Protein AF-A0A450Z3Z6-F1 (afdb_monomer)

Radius of gyration: 14.23 Å; Cα contacts (8 Å, |Δi|>4): 61; chains: 1; bounding box: 29×22×45 Å

pLDDT: mean 84.23, std 7.57, range [57.03, 94.81]

Sequence (67 aa):
PQSSWILVMEFFVWRKFKNRRELAACAGLTPTPYDSGSSQRKQGISKAGSRRVRSLMVELGWLWLRY

Secondary structure (DSSP, 8-state):
-HHHHHHIIIIITT---SSHHHHHHHTT-SEEEEE-SS-EEEEEE---S-HHHHHHHHHHHHHHHH-

InterPro domains:
  IPR003346 Transposase IS116/IS110/IS902, C-terminal [PF02371] (2-65)

Solvent-accessible surface area (backbone atoms only — not comparable to full-atom values): 4066 Å² total; per-residue (Å²): 123,71,66,61,55,52,49,36,70,76,43,59,73,84,49,85,68,93,46,74,64,58,48,29,47,55,33,25,66,31,74,38,78,42,72,75,90,84,52,79,46,82,73,48,64,32,78,87,23,52,67,67,58,33,54,51,54,50,52,52,54,53,48,61,75,74,107

Nearest PDB structures (foldseek):
  6u8t-assembly2_D  TM=2.831E-01  e=8.931E+00  Pasteurella multocida subsp. multocida str. Pm70

Organism: NCBI:txid2126332

Foldseek 3Di:
DVLVVCCCVQDVVPHDDPDPVVVCVQLQNDWDWDDPVVDTDGPGTGPPHDPVNNVSVVVVVVVVVVD

Mean predicted aligned error: 6.19 Å

Structure (mmCIF, N/CA/C/O backbone):
data_AF-A0A450Z3Z6-F1
#
_entry.id   AF-A0A450Z3Z6-F1
#
loop_
_atom_site.group_PDB
_atom_site.id
_atom_site.type_symbol
_atom_site.label_atom_id
_atom_site.label_alt_id
_atom_site.label_comp_id
_atom_site.label_asym_id
_atom_site.label_entity_id
_atom_site.label_seq_id
_atom_site.pdbx_PDB_ins_code
_atom_site.Cartn_x
_atom_site.Cartn_y
_atom_site.Cartn_z
_atom_site.occupancy
_atom_site.B_iso_or_equiv
_atom_site.auth_seq_id
_atom_site.auth_comp_id
_atom_site.auth_asym_id
_atom_site.auth_atom_id
_atom_site.pdbx_PDB_model_num
ATOM 1 N N . PRO A 1 1 ? 10.020 2.541 -17.149 1.00 57.03 1 PRO A N 1
ATOM 2 C CA . PRO A 1 1 ? 10.844 1.536 -16.420 1.00 57.03 1 PRO A CA 1
ATOM 3 C C . PRO A 1 1 ? 11.273 1.920 -14.984 1.00 57.03 1 PRO A C 1
ATOM 5 O O . PRO A 1 1 ? 11.754 1.056 -14.261 1.00 57.03 1 PRO A O 1
ATOM 8 N N . GLN A 1 2 ? 11.085 3.167 -14.533 1.00 70.56 2 GLN A N 1
ATOM 9 C CA . GLN A 1 2 ? 11.562 3.624 -13.215 1.00 70.56 2 GLN A CA 1
ATOM 10 C C . GLN A 1 2 ? 10.767 3.063 -12.015 1.00 70.56 2 GLN A C 1
ATOM 12 O O . GLN A 1 2 ? 11.300 2.958 -10.913 1.00 70.56 2 GLN A O 1
ATOM 17 N N . SER A 1 3 ? 9.509 2.659 -12.225 1.00 79.31 3 SER A N 1
ATOM 18 C CA . SER A 1 3 ? 8.616 2.154 -11.173 1.00 79.31 3 SER A CA 1
ATOM 19 C C . SER A 1 3 ? 9.003 0.779 -10.632 1.00 79.31 3 SER A C 1
ATOM 21 O O . SER A 1 3 ? 8.988 0.566 -9.421 1.00 79.31 3 SER A O 1
ATOM 23 N N . SER A 1 4 ? 9.409 -0.130 -11.522 1.00 84.25 4 SER A N 1
ATOM 24 C CA . SER A 1 4 ? 9.842 -1.485 -11.163 1.00 84.25 4 SER A CA 1
ATOM 25 C C . SER A 1 4 ? 11.063 -1.461 -10.238 1.00 84.25 4 SER A C 1
ATOM 27 O O . SER A 1 4 ? 11.059 -2.097 -9.187 1.00 84.25 4 SER A O 1
ATOM 29 N N . TRP A 1 5 ? 12.066 -0.637 -10.557 1.00 89.88 5 TRP A N 1
ATOM 30 C CA . TRP A 1 5 ? 13.280 -0.507 -9.746 1.00 89.88 5 TRP A CA 1
ATOM 31 C C . TRP A 1 5 ? 12.990 -0.050 -8.311 1.00 89.88 5 TRP A C 1
ATOM 33 O O . TRP A 1 5 ? 13.508 -0.629 -7.359 1.00 89.88 5 TRP A O 1
ATOM 43 N N . ILE A 1 6 ? 12.127 0.960 -8.148 1.00 88.31 6 ILE A N 1
ATOM 44 C CA . ILE A 1 6 ? 11.757 1.490 -6.828 1.00 88.31 6 ILE A CA 1
ATOM 45 C C . ILE A 1 6 ? 11.061 0.411 -5.994 1.00 88.31 6 ILE A C 1
ATOM 47 O O . ILE A 1 6 ? 11.417 0.220 -4.836 1.00 88.31 6 ILE A O 1
ATOM 51 N N . LEU A 1 7 ? 10.107 -0.327 -6.571 1.00 88.12 7 LEU A N 1
ATOM 52 C CA . LEU A 1 7 ? 9.412 -1.402 -5.857 1.00 88.12 7 LEU A CA 1
ATOM 53 C C . LEU A 1 7 ? 10.359 -2.538 -5.464 1.00 88.12 7 LEU A C 1
ATOM 55 O O . LEU A 1 7 ? 10.280 -3.050 -4.348 1.00 88.12 7 LEU A O 1
ATOM 59 N N . VAL A 1 8 ? 11.270 -2.929 -6.355 1.00 89.44 8 VAL A N 1
ATOM 60 C CA . VAL A 1 8 ? 12.233 -3.989 -6.053 1.00 89.44 8 VAL A CA 1
ATOM 61 C C . VAL A 1 8 ? 13.166 -3.557 -4.927 1.00 89.44 8 VAL A C 1
ATOM 63 O O . VAL A 1 8 ? 13.270 -4.266 -3.932 1.00 89.44 8 VAL A O 1
ATOM 66 N N . MET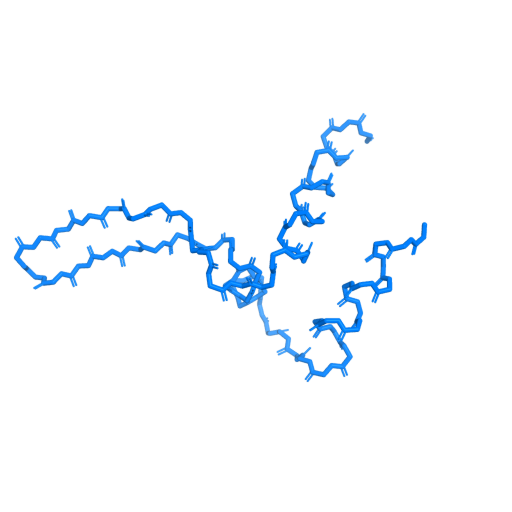 A 1 9 ? 13.788 -2.384 -5.028 1.00 90.12 9 MET A N 1
ATOM 67 C CA . MET A 1 9 ? 14.782 -1.939 -4.046 1.00 90.12 9 MET A CA 1
ATOM 68 C C . MET A 1 9 ? 14.171 -1.588 -2.688 1.00 90.12 9 MET A C 1
ATOM 70 O O . MET A 1 9 ? 14.752 -1.892 -1.650 1.00 90.12 9 MET A O 1
ATOM 74 N N . GLU A 1 10 ? 12.989 -0.971 -2.666 1.00 87.44 10 GLU A N 1
ATOM 75 C CA . GLU A 1 10 ? 12.363 -0.571 -1.405 1.00 87.44 10 GLU A CA 1
ATOM 76 C C . GLU A 1 10 ? 11.680 -1.754 -0.716 1.00 87.44 10 GLU A C 1
ATOM 78 O O . GLU A 1 10 ? 11.694 -1.828 0.513 1.00 87.44 10 GLU A O 1
ATOM 83 N N . PHE A 1 11 ? 11.058 -2.666 -1.473 1.00 87.19 11 PHE A N 1
ATOM 84 C CA . PHE A 1 11 ? 10.163 -3.690 -0.926 1.00 87.19 11 PHE A CA 1
ATOM 85 C C . PHE A 1 11 ? 10.654 -5.116 -1.182 1.00 87.19 11 PHE A C 1
ATOM 87 O O . PHE A 1 11 ? 10.807 -5.875 -0.230 1.00 87.19 11 PHE A O 1
ATOM 94 N N . PHE A 1 12 ? 10.896 -5.506 -2.433 1.00 86.94 12 PHE A N 1
ATOM 95 C CA . PHE A 1 12 ? 11.025 -6.931 -2.773 1.00 86.94 12 PHE A CA 1
ATOM 96 C C . PHE A 1 12 ? 12.442 -7.513 -2.674 1.00 86.94 12 PHE A C 1
ATOM 98 O O . PHE A 1 12 ? 12.577 -8.732 -2.628 1.00 86.94 12 PHE A O 1
ATOM 105 N N . VAL A 1 13 ? 13.495 -6.691 -2.608 1.00 90.31 13 VAL A N 1
ATOM 106 C CA . VAL A 1 13 ? 14.882 -7.183 -2.507 1.00 90.31 13 VAL A CA 1
ATOM 107 C C . VAL A 1 1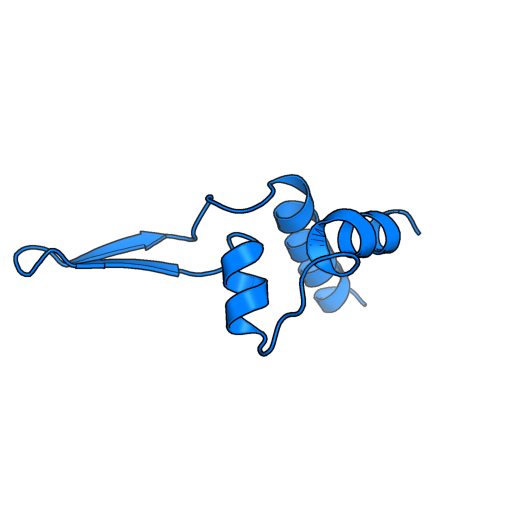3 ? 15.199 -7.739 -1.115 1.00 90.31 13 VAL A C 1
ATOM 109 O O . VAL A 1 13 ? 15.973 -8.682 -0.993 1.00 90.31 13 VAL A O 1
ATOM 112 N N . TRP A 1 14 ? 14.574 -7.197 -0.064 1.00 85.12 14 TRP A N 1
ATOM 113 C CA . TRP A 1 14 ? 14.875 -7.559 1.328 1.00 85.12 14 TRP A CA 1
ATOM 114 C C . TRP A 1 14 ? 13.647 -7.947 2.162 1.00 85.12 14 TRP A C 1
ATOM 116 O O . TRP A 1 14 ? 13.807 -8.591 3.199 1.00 85.12 14 TRP A O 1
ATOM 126 N N . ARG A 1 15 ? 12.417 -7.615 1.736 1.00 86.38 15 ARG A N 1
ATOM 127 C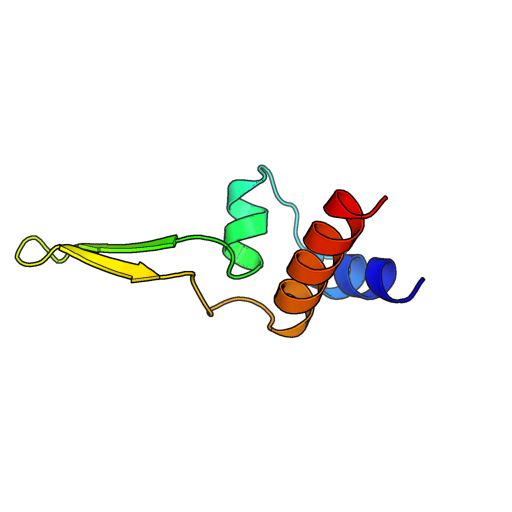 CA . ARG A 1 15 ? 11.190 -8.030 2.440 1.00 86.38 15 ARG A CA 1
ATOM 128 C C 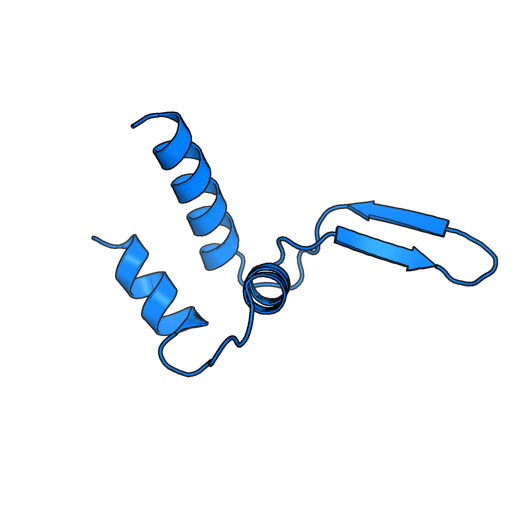. ARG A 1 15 ? 10.472 -9.129 1.670 1.00 86.38 15 ARG A C 1
ATOM 130 O O . ARG A 1 15 ? 10.226 -9.024 0.471 1.00 86.38 15 ARG A O 1
ATOM 137 N N . LYS A 1 16 ? 10.067 -10.171 2.396 1.00 89.56 16 LYS A N 1
ATOM 138 C CA . LYS A 1 16 ? 9.147 -11.200 1.904 1.00 89.56 16 LYS A CA 1
ATOM 139 C C . LYS A 1 16 ? 7.764 -10.930 2.480 1.00 89.56 16 LYS A C 1
ATOM 141 O O . LYS A 1 16 ? 7.598 -10.943 3.696 1.00 89.56 16 LYS A O 1
ATOM 146 N N . PHE A 1 17 ? 6.785 -10.708 1.612 1.00 89.50 17 PHE A N 1
ATOM 147 C CA . PHE A 1 17 ? 5.384 -10.565 2.003 1.00 89.50 17 PHE A CA 1
ATOM 148 C C . PHE A 1 17 ? 4.671 -11.901 1.819 1.00 89.50 17 PHE A C 1
ATOM 150 O O . PHE A 1 17 ? 4.760 -12.504 0.751 1.00 89.50 17 PHE A O 1
ATOM 157 N N . LYS A 1 18 ? 3.952 -12.362 2.843 1.00 91.94 18 LYS A N 1
ATOM 158 C CA . LYS A 1 18 ? 3.153 -13.595 2.771 1.00 91.94 18 LYS A CA 1
ATOM 159 C C . LYS A 1 18 ? 1.769 -13.344 2.186 1.00 91.94 18 LYS A C 1
ATOM 161 O O . LYS A 1 18 ? 1.142 -14.258 1.662 1.00 91.94 18 LYS A O 1
ATOM 166 N N . ASN A 1 19 ? 1.267 -12.115 2.297 1.00 89.75 19 ASN A N 1
ATOM 167 C CA . ASN A 1 19 ? -0.053 -11.746 1.805 1.00 89.75 19 ASN A CA 1
ATOM 168 C C . ASN A 1 19 ? -0.122 -10.275 1.359 1.00 89.75 19 ASN A C 1
ATOM 170 O O . ASN A 1 19 ? 0.711 -9.437 1.707 1.00 89.75 19 ASN A O 1
ATOM 174 N N . ARG A 1 20 ? -1.184 -9.942 0.613 1.00 87.88 20 ARG A N 1
ATOM 175 C CA . ARG A 1 20 ? -1.435 -8.576 0.122 1.00 87.88 20 ARG A CA 1
ATOM 176 C C . ARG A 1 20 ? -1.689 -7.552 1.233 1.00 87.88 20 ARG A C 1
ATOM 178 O O . ARG A 1 20 ? -1.492 -6.362 1.011 1.00 87.88 20 ARG A O 1
ATOM 185 N N . ARG A 1 21 ? -2.143 -7.991 2.415 1.00 87.62 21 ARG A N 1
ATOM 186 C CA . ARG A 1 21 ? -2.428 -7.093 3.546 1.00 87.62 21 ARG A CA 1
ATOM 187 C C . ARG A 1 21 ? -1.133 -6.587 4.176 1.00 87.62 21 ARG A C 1
ATOM 189 O O . ARG A 1 21 ? -1.056 -5.408 4.485 1.00 87.62 21 ARG A O 1
ATOM 196 N N . GLU A 1 22 ? -0.112 -7.432 4.292 1.00 88.88 22 GLU A N 1
ATOM 197 C CA . GLU A 1 22 ? 1.230 -7.058 4.756 1.00 88.88 22 GLU A CA 1
ATOM 198 C C . GLU A 1 22 ? 1.890 -6.063 3.800 1.00 88.88 22 GLU A C 1
ATOM 200 O O . GLU A 1 22 ? 2.427 -5.045 4.239 1.00 88.88 22 GLU A O 1
ATOM 205 N N . LEU A 1 23 ? 1.781 -6.311 2.490 1.00 89.25 23 LEU A N 1
ATOM 206 C CA . LEU A 1 23 ? 2.250 -5.381 1.462 1.00 89.25 23 LEU A CA 1
ATOM 207 C C . LEU A 1 23 ? 1.551 -4.020 1.590 1.00 89.25 23 LEU A C 1
ATOM 209 O O . LEU A 1 23 ? 2.210 -2.983 1.655 1.00 89.25 23 LEU A O 1
ATOM 213 N N . ALA A 1 24 ? 0.218 -4.020 1.681 1.00 87.75 24 ALA A N 1
ATOM 214 C CA . ALA A 1 24 ? -0.564 -2.798 1.840 1.00 87.75 24 ALA A CA 1
ATOM 215 C C . ALA A 1 24 ? -0.253 -2.080 3.163 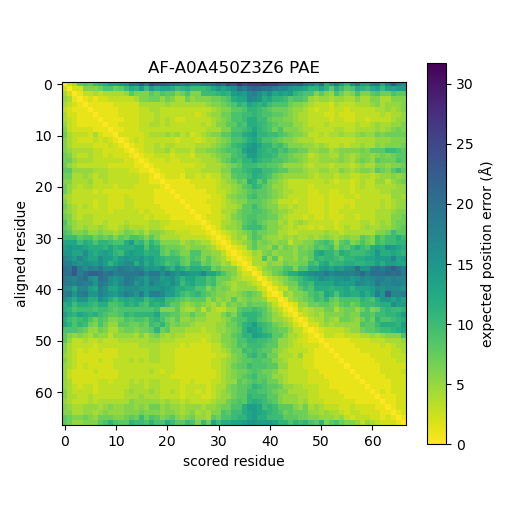1.00 87.75 24 ALA A C 1
ATOM 217 O O . ALA A 1 24 ? -0.213 -0.851 3.203 1.00 87.75 24 ALA A O 1
ATOM 218 N N . ALA A 1 25 ? -0.005 -2.818 4.249 1.00 86.94 25 ALA A N 1
ATOM 219 C CA . ALA A 1 25 ? 0.371 -2.243 5.537 1.00 86.94 25 ALA A CA 1
ATOM 220 C C . ALA A 1 25 ? 1.710 -1.514 5.434 1.00 86.94 25 ALA A C 1
ATOM 222 O O . ALA A 1 25 ? 1.817 -0.348 5.810 1.00 86.94 25 ALA A O 1
ATOM 223 N N . CYS A 1 26 ? 2.693 -2.175 4.826 1.00 87.25 26 CYS A N 1
ATOM 224 C CA . CYS A 1 26 ? 4.023 -1.641 4.579 1.00 87.25 26 CYS A CA 1
ATOM 225 C C . CYS A 1 26 ? 4.011 -0.413 3.652 1.00 87.25 26 CYS A C 1
ATOM 227 O O . CYS A 1 26 ? 4.765 0.537 3.860 1.00 87.25 26 CYS A O 1
ATOM 229 N N . ALA A 1 27 ? 3.129 -0.396 2.651 1.00 88.62 27 ALA A N 1
ATOM 230 C CA . ALA A 1 27 ? 2.934 0.743 1.753 1.00 88.62 27 ALA A CA 1
ATOM 231 C C . ALA A 1 27 ? 2.200 1.929 2.396 1.00 88.62 27 ALA A C 1
ATOM 233 O O . ALA A 1 27 ? 2.105 2.988 1.779 1.00 88.62 27 ALA A O 1
ATOM 234 N N . GLY A 1 28 ? 1.668 1.784 3.615 1.00 87.88 28 GLY A N 1
ATOM 235 C CA . GLY A 1 28 ? 0.781 2.797 4.184 1.00 87.88 28 GLY A CA 1
ATOM 236 C C . GLY A 1 28 ? -0.500 2.940 3.354 1.00 87.88 28 GLY A C 1
ATOM 237 O O . GLY A 1 28 ? -0.914 4.041 3.007 1.00 87.88 28 GLY A O 1
ATOM 238 N N . LEU A 1 29 ? -1.082 1.809 2.961 1.00 86.12 29 LEU A N 1
ATOM 239 C CA . LEU A 1 29 ? -2.347 1.704 2.226 1.00 86.12 29 LEU A CA 1
ATOM 240 C C . LEU A 1 29 ? -3.394 0.906 3.017 1.00 86.12 29 LEU A C 1
ATOM 242 O O . LEU A 1 29 ? -4.398 0.459 2.470 1.00 86.12 29 LEU A O 1
ATOM 246 N N . THR A 1 30 ? -3.165 0.709 4.315 1.00 85.38 30 THR A N 1
ATOM 247 C CA . THR A 1 30 ? -4.124 0.066 5.221 1.00 85.38 30 THR A CA 1
ATOM 248 C C . THR A 1 30 ? -4.898 1.104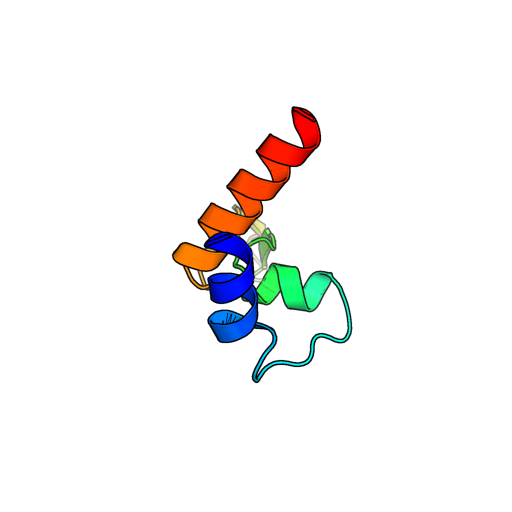 6.019 1.00 85.38 30 THR A C 1
ATOM 250 O O . THR A 1 30 ? -4.345 2.159 6.341 1.00 85.38 30 THR A O 1
ATOM 253 N N . PRO A 1 31 ? -6.171 0.835 6.351 1.00 77.69 31 PRO A N 1
ATOM 254 C CA . PRO A 1 31 ? -6.901 1.672 7.289 1.00 77.69 31 PRO A CA 1
ATOM 255 C C . PRO A 1 31 ? -6.237 1.615 8.669 1.00 77.69 31 PRO A C 1
ATOM 257 O O . PRO A 1 31 ? -5.754 0.562 9.082 1.00 77.69 31 PRO A O 1
ATOM 260 N N . THR A 1 32 ? -6.252 2.733 9.391 1.00 75.12 32 THR A N 1
ATOM 261 C CA . THR A 1 32 ? -5.843 2.815 10.800 1.00 75.12 32 THR A CA 1
ATOM 262 C C . THR A 1 32 ? -7.082 2.929 11.689 1.00 75.12 32 THR A C 1
ATOM 264 O O . THR A 1 32 ? -7.526 4.040 12.004 1.00 75.12 32 THR A O 1
ATOM 267 N N . PRO A 1 33 ? -7.714 1.798 12.058 1.00 71.00 33 PRO A N 1
ATOM 268 C CA . PRO A 1 33 ? -8.756 1.818 13.072 1.00 71.00 33 PRO A CA 1
ATOM 269 C C . PRO A 1 33 ? -8.125 2.173 14.421 1.00 71.00 33 PRO A C 1
ATOM 271 O O . PRO A 1 33 ? -7.122 1.583 14.816 1.00 71.00 33 PRO A O 1
ATOM 274 N N . TYR A 1 34 ? -8.704 3.153 15.108 1.00 71.06 34 TYR A N 1
ATOM 275 C CA . TYR A 1 34 ? -8.357 3.480 16.483 1.00 71.06 34 TYR A CA 1
ATOM 276 C C . TYR A 1 34 ? -9.527 3.120 17.380 1.00 71.06 34 TYR A C 1
ATOM 278 O O . TYR A 1 34 ? -10.634 3.627 17.179 1.00 71.06 34 TYR A O 1
ATOM 286 N N . ASP A 1 35 ? -9.261 2.248 18.345 1.00 76.69 35 ASP A N 1
ATOM 287 C CA . ASP A 1 35 ? -10.211 1.827 19.361 1.00 76.69 35 ASP A CA 1
ATOM 288 C C . ASP A 1 35 ? -9.502 1.823 20.718 1.00 76.69 35 ASP A C 1
ATOM 290 O O . ASP A 1 35 ? -8.559 1.061 20.931 1.00 76.69 35 ASP A O 1
ATOM 294 N N . SER A 1 36 ? -9.918 2.723 21.608 1.00 78.50 36 SER A N 1
ATOM 295 C CA . SER A 1 36 ? -9.432 2.798 22.991 1.00 78.50 36 SER A CA 1
ATOM 296 C C . SER A 1 36 ? -10.415 2.182 23.996 1.00 78.50 36 SER A C 1
ATOM 298 O O . SER A 1 36 ? -10.283 2.418 25.194 1.00 78.50 36 SER A O 1
ATOM 300 N N . GLY A 1 37 ? -11.451 1.474 23.532 1.00 77.69 37 GLY A N 1
ATOM 301 C CA . GLY A 1 37 ? -12.555 0.947 24.345 1.00 77.69 37 GLY A CA 1
ATOM 302 C C . GLY A 1 37 ? -13.596 2.001 24.745 1.00 77.69 37 GLY A C 1
ATOM 303 O O . GLY A 1 37 ? -14.777 1.691 24.859 1.00 77.69 37 GLY A O 1
ATOM 304 N N . SER A 1 38 ? -13.187 3.262 24.901 1.00 76.88 38 SER A N 1
ATOM 305 C CA . SER A 1 38 ? -14.065 4.414 25.167 1.00 76.88 38 SER A CA 1
ATOM 306 C C . SER A 1 38 ? -14.414 5.230 23.918 1.00 76.88 38 SER A C 1
ATOM 308 O O . SER A 1 38 ? -15.361 6.015 23.929 1.00 76.88 38 SER A O 1
ATOM 310 N N .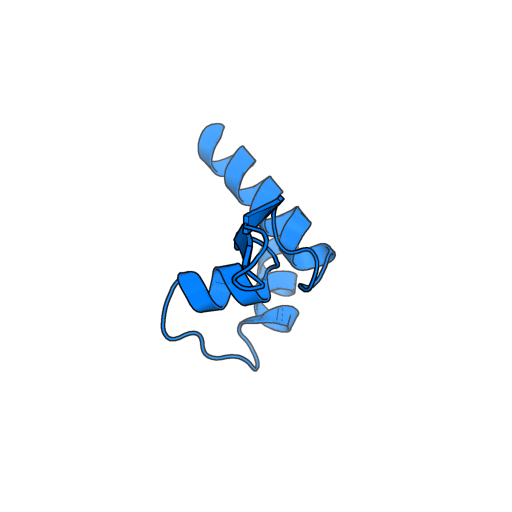 SER A 1 39 ? -13.643 5.083 22.837 1.00 71.31 39 SER A N 1
ATOM 311 C CA . SER A 1 39 ? -13.822 5.843 21.604 1.00 71.31 39 SER A CA 1
ATOM 312 C C . SER A 1 39 ? -13.337 5.044 20.402 1.00 71.31 39 SER A C 1
ATOM 314 O O . SER A 1 39 ? -12.175 4.641 20.342 1.00 71.31 39 SER A O 1
ATOM 316 N N . GLN A 1 40 ? -14.222 4.864 19.422 1.00 74.25 40 GLN A N 1
ATOM 317 C CA . GLN A 1 40 ? -13.873 4.329 18.111 1.00 74.25 40 GLN A CA 1
ATOM 318 C C . GLN A 1 40 ? -13.810 5.469 17.095 1.00 74.25 40 GLN A C 1
ATOM 320 O O . GLN A 1 40 ? -14.798 6.166 16.853 1.00 74.25 40 GLN A O 1
ATOM 325 N N . ARG A 1 41 ? -12.646 5.657 16.464 1.00 71.62 41 ARG A N 1
ATOM 326 C CA . ARG A 1 41 ? -12.475 6.586 15.336 1.00 71.62 41 ARG A CA 1
ATOM 327 C C . ARG A 1 41 ? -11.764 5.914 14.173 1.00 71.62 41 ARG A C 1
ATOM 329 O O . ARG A 1 41 ? -10.745 5.246 14.328 1.00 71.62 41 ARG A O 1
ATOM 336 N N . LYS A 1 42 ? -12.255 6.187 12.964 1.00 71.94 42 LYS A N 1
ATOM 337 C CA . LYS A 1 42 ? -11.521 5.907 11.726 1.00 71.94 42 LYS A CA 1
ATOM 338 C C . LYS A 1 42 ? -10.505 7.030 11.505 1.00 71.94 42 LYS A C 1
ATOM 340 O O . LYS A 1 42 ? -10.905 8.150 11.206 1.00 71.94 42 LYS A O 1
ATOM 345 N N . GLN A 1 43 ? -9.208 6.743 11.635 1.00 73.12 43 GLN A N 1
ATOM 346 C CA . GLN A 1 43 ? -8.143 7.744 11.441 1.00 73.12 43 GLN A CA 1
ATOM 347 C C . GL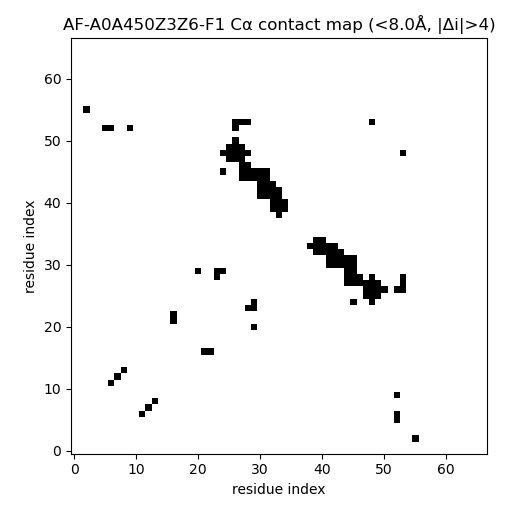N A 1 43 ? -7.715 7.909 9.968 1.00 73.12 43 GLN A C 1
ATOM 349 O O . GLN A 1 43 ? -6.785 8.652 9.661 1.00 73.12 43 GLN A O 1
ATOM 354 N N . GLY A 1 44 ? -8.407 7.239 9.044 1.00 78.19 44 GLY A N 1
ATOM 355 C CA . GLY A 1 44 ? -8.094 7.256 7.618 1.00 78.19 44 GLY A CA 1
ATOM 356 C C . GLY A 1 44 ? -7.091 6.173 7.222 1.00 78.19 44 GLY A C 1
ATOM 357 O O . GLY A 1 44 ? -7.054 5.095 7.815 1.00 78.19 44 GLY A O 1
ATOM 358 N N . ILE A 1 45 ? -6.327 6.436 6.162 1.00 77.56 45 ILE A N 1
ATOM 359 C CA . ILE A 1 45 ? -5.306 5.522 5.640 1.00 77.56 45 ILE A CA 1
ATOM 360 C C . ILE A 1 45 ? -3.980 5.796 6.356 1.00 77.56 45 ILE A C 1
ATOM 362 O O . ILE A 1 45 ? -3.549 6.949 6.460 1.00 77.56 45 ILE A O 1
ATOM 366 N N . SER A 1 46 ? -3.318 4.728 6.801 1.00 75.56 46 SER A N 1
ATOM 367 C CA . SER A 1 46 ? -1.997 4.765 7.427 1.00 75.56 46 SER A CA 1
ATOM 368 C C . SER A 1 46 ? -1.005 5.559 6.582 1.00 75.56 46 SER A C 1
ATOM 370 O O . SER A 1 46 ? -0.815 5.277 5.405 1.00 75.56 46 SER A O 1
ATOM 372 N N . LYS A 1 47 ? -0.306 6.534 7.171 1.00 77.69 47 LYS A N 1
ATOM 373 C CA . LYS A 1 47 ? 0.795 7.243 6.492 1.00 77.69 47 LYS A CA 1
ATOM 374 C C . LYS A 1 47 ? 2.183 6.775 6.929 1.00 77.69 47 LYS A C 1
ATOM 376 O O . LYS A 1 47 ? 3.155 7.451 6.618 1.00 77.69 47 LYS A O 1
ATOM 381 N N . ALA A 1 48 ? 2.262 5.630 7.607 1.00 77.69 48 ALA A N 1
ATOM 382 C CA . ALA A 1 48 ? 3.489 5.112 8.213 1.00 77.69 48 ALA A CA 1
ATOM 383 C C . ALA A 1 48 ? 4.466 4.438 7.221 1.00 77.69 48 ALA A C 1
ATOM 385 O O . ALA A 1 48 ? 5.573 4.083 7.611 1.00 77.69 48 ALA A O 1
ATOM 386 N N . GLY A 1 49 ? 4.071 4.244 5.956 1.00 79.69 49 GLY A N 1
ATOM 387 C CA . GLY A 1 49 ? 4.903 3.624 4.914 1.00 79.69 49 GLY A CA 1
ATOM 388 C C . GLY A 1 49 ? 5.764 4.608 4.107 1.00 79.69 49 GLY A C 1
ATOM 389 O O . GLY A 1 49 ? 5.622 5.827 4.217 1.00 79.69 49 GLY A O 1
ATOM 390 N N . SER A 1 50 ? 6.630 4.072 3.236 1.00 85.44 50 SER A N 1
ATOM 391 C CA . SER A 1 50 ? 7.464 4.868 2.316 1.00 85.44 50 SER A CA 1
ATOM 392 C C . SER A 1 50 ? 6.589 5.743 1.411 1.00 85.44 50 SER A C 1
ATOM 394 O O . SER A 1 50 ? 5.786 5.241 0.619 1.00 85.44 50 SER A O 1
ATOM 396 N N . ARG A 1 51 ? 6.747 7.073 1.509 1.00 85.75 51 ARG A N 1
ATOM 397 C CA . ARG A 1 51 ? 5.956 8.044 0.726 1.00 85.75 51 ARG A CA 1
ATOM 398 C C . ARG A 1 51 ? 6.099 7.797 -0.779 1.00 85.75 51 ARG A C 1
ATOM 400 O O . ARG A 1 51 ? 5.111 7.912 -1.496 1.00 85.75 51 ARG A O 1
ATOM 407 N N . ARG A 1 52 ? 7.305 7.432 -1.230 1.00 87.38 52 ARG A N 1
ATOM 408 C CA . ARG A 1 52 ? 7.614 7.149 -2.641 1.00 87.38 52 ARG A CA 1
ATOM 409 C C . ARG A 1 52 ? 6.862 5.922 -3.138 1.00 87.38 52 ARG A C 1
ATOM 411 O O . ARG A 1 52 ? 6.177 6.006 -4.151 1.00 87.38 52 ARG A O 1
ATOM 418 N N . VAL A 1 53 ? 6.940 4.814 -2.398 1.00 89.00 53 VAL A N 1
ATOM 419 C CA . VAL A 1 53 ? 6.234 3.575 -2.754 1.00 89.00 53 VAL A CA 1
ATOM 420 C C . VAL A 1 53 ? 4.726 3.796 -2.759 1.00 89.00 53 VAL A C 1
ATOM 422 O O . VAL A 1 53 ? 4.050 3.363 -3.686 1.00 89.00 53 VAL A O 1
ATOM 425 N N . ARG A 1 54 ? 4.193 4.533 -1.780 1.00 90.31 54 ARG A N 1
ATOM 426 C CA . ARG A 1 54 ? 2.759 4.822 -1.718 1.00 90.31 54 ARG A CA 1
ATOM 427 C C . ARG A 1 54 ? 2.264 5.606 -2.932 1.00 90.31 54 ARG A C 1
ATOM 429 O O . ARG A 1 54 ? 1.273 5.200 -3.529 1.00 90.31 54 ARG A O 1
ATOM 436 N N . SER A 1 55 ? 2.931 6.705 -3.294 1.00 89.81 55 SER A N 1
ATOM 437 C CA . SER A 1 55 ? 2.552 7.490 -4.479 1.00 89.81 55 SER A CA 1
ATOM 438 C C . SER A 1 55 ? 2.590 6.633 -5.740 1.00 89.81 55 SER A C 1
ATOM 440 O O . SER A 1 55 ? 1.636 6.626 -6.509 1.00 89.81 55 SER A O 1
ATOM 442 N N . LEU A 1 56 ? 3.638 5.823 -5.882 1.00 91.69 56 LEU A N 1
ATOM 443 C CA . LEU A 1 56 ? 3.808 4.944 -7.028 1.00 91.69 56 LEU A CA 1
ATOM 444 C C . LEU A 1 56 ? 2.722 3.862 -7.117 1.00 91.69 56 LEU A C 1
ATOM 446 O O . LEU A 1 56 ? 2.209 3.591 -8.196 1.00 91.69 56 LEU A O 1
ATOM 450 N N . MET A 1 57 ? 2.332 3.258 -5.992 1.00 90.06 57 MET A N 1
ATOM 451 C CA . MET A 1 57 ? 1.233 2.287 -5.964 1.00 90.06 57 MET A CA 1
ATOM 452 C C . MET A 1 57 ? -0.112 2.928 -6.322 1.00 90.06 57 MET A C 1
ATOM 454 O O . MET A 1 57 ? -0.922 2.298 -6.998 1.00 90.06 57 MET A O 1
ATOM 458 N N . VAL A 1 58 ? -0.342 4.177 -5.905 1.00 90.12 58 VAL A N 1
ATOM 459 C CA . VAL A 1 58 ? -1.536 4.938 -6.298 1.00 90.12 58 VAL A CA 1
ATOM 460 C C . VAL A 1 58 ? -1.518 5.216 -7.802 1.00 90.12 58 VAL A C 1
ATOM 462 O O . VAL A 1 58 ? -2.495 4.908 -8.475 1.00 90.12 58 VAL A O 1
ATOM 465 N N . GLU A 1 59 ? -0.410 5.722 -8.349 1.00 92.44 59 GLU A N 1
ATOM 466 C CA . GLU A 1 59 ? -0.231 5.961 -9.792 1.00 92.44 59 GLU A CA 1
ATOM 467 C C . GLU A 1 59 ? -0.442 4.693 -10.628 1.00 92.44 59 GLU A C 1
ATOM 469 O O . GLU A 1 59 ? -1.146 4.734 -11.634 1.00 92.44 59 GLU A O 1
ATOM 474 N N . LEU A 1 60 ? 0.098 3.551 -10.190 1.00 90.62 60 LEU A N 1
ATOM 475 C CA . LEU A 1 60 ? -0.137 2.260 -10.843 1.00 90.62 60 LEU A CA 1
ATOM 476 C C . LEU A 1 60 ? -1.621 1.870 -10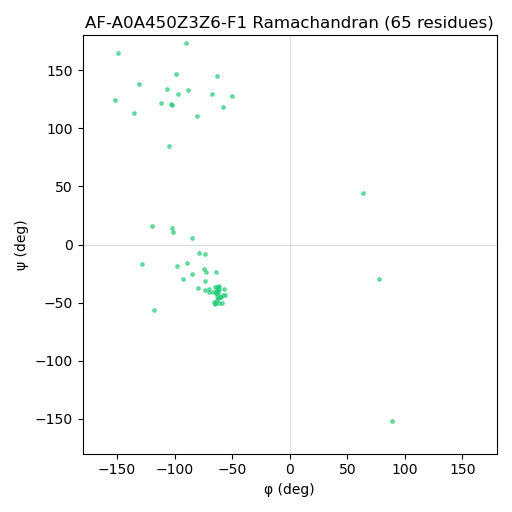.828 1.00 90.62 60 LEU A C 1
ATOM 478 O O . LEU A 1 60 ? -2.117 1.353 -11.825 1.00 90.62 60 LEU A O 1
ATOM 482 N N . GLY A 1 61 ? -2.339 2.154 -9.737 1.00 91.56 61 GLY A N 1
ATOM 483 C CA . GLY A 1 61 ? -3.788 1.955 -9.666 1.00 91.56 61 GLY A CA 1
ATOM 484 C C . GLY A 1 61 ? -4.558 2.821 -10.667 1.00 91.56 61 GLY A C 1
ATOM 485 O O . GLY A 1 61 ? -5.482 2.336 -11.313 1.00 91.56 61 GLY A O 1
ATOM 486 N N . TRP A 1 62 ? -4.152 4.080 -10.856 1.00 94.81 62 TRP A N 1
ATOM 487 C CA . TRP A 1 62 ? -4.744 4.956 -11.875 1.00 94.81 62 TRP A CA 1
ATOM 488 C C . TRP A 1 62 ? -4.450 4.482 -13.297 1.00 94.81 62 TRP A C 1
ATOM 490 O O . TRP A 1 62 ? -5.335 4.517 -14.147 1.00 94.81 62 TRP A O 1
ATOM 500 N N . LEU A 1 63 ? -3.221 4.030 -13.561 1.00 92.50 63 LEU A N 1
ATOM 501 C CA . LEU A 1 63 ? -2.842 3.486 -14.865 1.00 92.50 63 LEU A CA 1
ATOM 502 C C . LEU A 1 63 ? -3.644 2.226 -15.199 1.00 92.50 63 LEU A C 1
ATOM 504 O O . LEU A 1 63 ? -4.082 2.097 -16.333 1.00 92.50 63 LEU A O 1
ATOM 508 N N . TRP A 1 64 ? -3.899 1.364 -14.213 1.00 91.81 64 TRP A N 1
ATOM 509 C CA . TRP A 1 64 ? -4.749 0.181 -14.379 1.00 91.81 64 TRP A CA 1
ATOM 510 C C . TRP A 1 64 ? -6.191 0.529 -14.764 1.00 91.81 64 TRP A C 1
ATOM 512 O O . TRP A 1 64 ? -6.837 -0.197 -15.503 1.00 91.81 64 TRP A O 1
ATOM 522 N N . LEU A 1 65 ? -6.736 1.634 -14.251 1.00 93.31 65 LEU A N 1
ATOM 523 C CA . LEU A 1 65 ? -8.080 2.074 -14.642 1.00 93.31 65 LEU A CA 1
ATOM 524 C C . LEU A 1 65 ? -8.116 2.681 -16.049 1.00 93.31 65 LEU A C 1
ATOM 526 O O . LEU A 1 65 ? -9.187 2.785 -16.641 1.00 93.31 65 LEU A O 1
ATOM 530 N N . ARG A 1 66 ? -6.969 3.137 -16.555 1.00 92.50 66 ARG A N 1
ATOM 531 C CA . ARG A 1 66 ? -6.860 3.838 -17.835 1.00 92.50 66 ARG A CA 1
ATOM 532 C C . ARG A 1 66 ? -6.560 2.908 -19.014 1.00 92.50 66 ARG A C 1
ATOM 534 O O . ARG A 1 66 ? -6.938 3.259 -20.130 1.00 92.50 66 ARG A O 1
ATOM 541 N N . TYR A 1 67 ? -5.857 1.802 -18.780 1.00 86.38 67 TYR A N 1
ATOM 542 C CA . TYR A 1 67 ? -5.369 0.861 -19.793 1.00 86.38 67 TYR A CA 1
ATOM 543 C C . TYR A 1 67 ? -5.798 -0.560 -19.451 1.00 86.38 67 TYR A C 1
ATOM 545 O O . TYR A 1 67 ? -6.159 -1.290 -20.398 1.00 86.38 67 TYR A O 1
#